Protein AF-A0A7M3BJ28-F1 (afdb_monomer_lite)

Foldseek 3Di:
DKKKKAFPDPVCQVLLVVLLVVVCVVDVQKDWDWDADPVRGTTIIIDDPDDVRVVVSVVCCCPVSVTHIDIDDDDDD

Sequence (77 aa):
VFCGLFPVDAADFEDLRAAVGKLRLNDASFSYEMETSAALGFGYRCGFLGLLHLEIIQERLEREFNLDLIATAPSVV

pLDDT: mean 88.38, std 4.51, range [58.66, 92.44]

Radius of gyration: 11.28 Å; chains: 1; bounding box: 26×24×29 Å

Secondary structure (DSSP, 8-state):
-EEEEEESSGGGHHHHHHHHHHHHHH-SS-EEEEEEETTTEEEEEEE-SSHHHHHHHHHHHHHHH---EEEPPPBP-

Structure (mmCIF, N/CA/C/O backbone):
data_AF-A0A7M3BJ28-F1
#
_entry.id   AF-A0A7M3BJ28-F1
#
loop_
_atom_site.group_PDB
_atom_site.id
_atom_site.type_symbol
_ato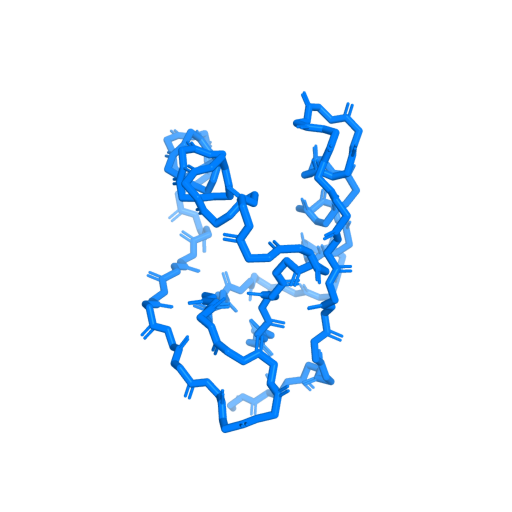m_site.label_atom_id
_atom_site.label_alt_id
_atom_site.label_comp_id
_atom_site.label_asym_id
_atom_site.label_entity_id
_atom_site.label_seq_id
_atom_site.pdbx_PDB_ins_code
_atom_site.Cartn_x
_atom_site.Cartn_y
_atom_site.Cartn_z
_atom_site.occupancy
_atom_site.B_iso_or_equiv
_atom_site.auth_seq_id
_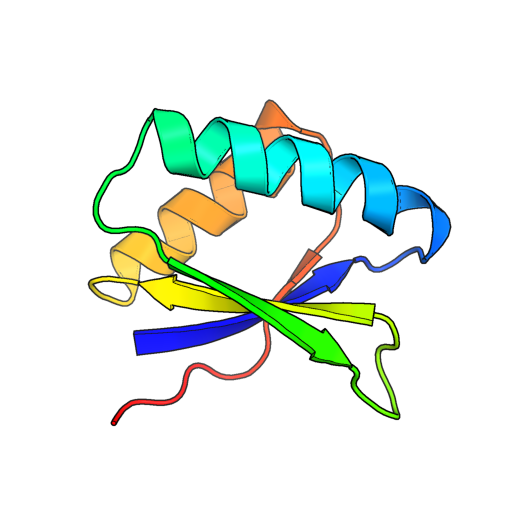atom_site.auth_comp_id
_atom_site.auth_asym_id
_atom_site.auth_atom_id
_atom_site.pdbx_PDB_model_num
ATOM 1 N N . VAL A 1 1 ? 2.401 -5.264 10.824 1.00 86.12 1 VAL A N 1
ATOM 2 C CA . VAL A 1 1 ? 2.405 -6.220 9.687 1.00 86.12 1 VAL A CA 1
ATOM 3 C C . VAL A 1 1 ? 2.896 -5.480 8.463 1.00 86.12 1 VAL A C 1
ATOM 5 O O . VAL A 1 1 ? 2.461 -4.352 8.270 1.00 86.12 1 VAL A O 1
ATOM 8 N N . PHE A 1 2 ? 3.801 -6.061 7.679 1.00 89.06 2 PHE A N 1
ATOM 9 C CA . PHE A 1 2 ? 4.304 -5.441 6.452 1.00 89.06 2 PHE A CA 1
ATOM 10 C C . PHE A 1 2 ? 3.910 -6.259 5.231 1.00 89.06 2 PHE A C 1
ATOM 12 O O . PHE A 1 2 ? 3.966 -7.486 5.271 1.00 89.06 2 PHE A O 1
ATOM 19 N N . CYS A 1 3 ? 3.541 -5.578 4.155 1.00 91.06 3 CYS A N 1
ATOM 20 C CA . CYS A 1 3 ? 3.236 -6.186 2.867 1.00 91.06 3 CYS A CA 1
ATOM 21 C C . CYS A 1 3 ? 3.749 -5.268 1.754 1.00 91.06 3 CYS A C 1
ATOM 23 O O . CYS A 1 3 ? 3.699 -4.046 1.886 1.00 91.06 3 CYS A O 1
ATOM 25 N N . GLY A 1 4 ? 4.277 -5.859 0.686 1.00 91.50 4 GLY A N 1
ATOM 26 C CA . GLY A 1 4 ? 4.626 -5.133 -0.527 1.00 91.50 4 GLY A CA 1
ATOM 27 C C . GLY A 1 4 ? 3.412 -5.040 -1.442 1.00 91.50 4 GLY A C 1
ATOM 28 O O . GLY A 1 4 ? 2.814 -6.063 -1.768 1.00 91.50 4 GLY A O 1
ATOM 29 N N . LEU A 1 5 ? 3.062 -3.824 -1.846 1.00 91.12 5 LEU A N 1
ATOM 30 C CA . LEU A 1 5 ? 2.026 -3.526 -2.826 1.00 91.12 5 LEU A CA 1
ATOM 31 C C . LEU A 1 5 ? 2.685 -3.120 -4.141 1.00 91.12 5 LEU A C 1
ATOM 33 O O . LEU A 1 5 ? 3.467 -2.166 -4.187 1.00 91.12 5 LEU A O 1
ATOM 37 N N . PHE A 1 6 ? 2.344 -3.839 -5.203 1.00 91.69 6 PHE A N 1
ATOM 38 C CA . PHE A 1 6 ? 2.859 -3.607 -6.548 1.00 91.69 6 PHE A CA 1
ATOM 39 C C . PHE A 1 6 ? 1.685 -3.467 -7.517 1.00 91.69 6 PHE A C 1
ATOM 41 O O . PHE A 1 6 ? 0.751 -4.262 -7.425 1.00 91.69 6 PHE A O 1
ATOM 48 N N . PRO A 1 7 ? 1.693 -2.486 -8.428 1.00 90.81 7 PRO A N 1
ATOM 49 C CA . PRO A 1 7 ? 0.676 -2.406 -9.463 1.00 90.81 7 PRO A CA 1
ATOM 50 C C . PRO A 1 7 ? 0.875 -3.524 -10.493 1.00 90.81 7 PRO A C 1
ATOM 52 O O . PRO A 1 7 ? 2.000 -3.971 -10.730 1.00 90.81 7 PRO A O 1
ATOM 55 N N . VAL A 1 8 ? -0.221 -3.993 -11.092 1.00 88.75 8 VAL A N 1
ATOM 56 C CA . VAL A 1 8 ? -0.158 -4.975 -12.188 1.00 88.75 8 VAL A CA 1
ATOM 57 C C . VAL A 1 8 ? 0.444 -4.340 -13.446 1.00 88.75 8 VAL A C 1
ATOM 59 O O . VAL A 1 8 ? 1.257 -4.974 -14.120 1.00 88.75 8 VAL A O 1
ATOM 62 N N . ASP A 1 9 ? 0.077 -3.088 -13.738 1.00 87.25 9 ASP A N 1
ATOM 63 C CA . ASP A 1 9 ? 0.646 -2.291 -14.826 1.00 87.25 9 ASP A CA 1
ATOM 64 C C . ASP A 1 9 ? 1.645 -1.257 -14.280 1.00 87.25 9 ASP A C 1
ATOM 66 O O . ASP A 1 9 ? 1.388 -0.544 -13.310 1.00 87.25 9 ASP A O 1
ATOM 70 N N . ALA A 1 10 ? 2.800 -1.133 -14.932 1.00 82.44 10 ALA A N 1
ATOM 71 C CA . ALA A 1 10 ? 3.794 -0.122 -14.590 1.00 82.44 10 ALA A CA 1
ATOM 72 C C . ALA A 1 10 ? 3.297 1.312 -14.858 1.00 82.44 10 ALA A C 1
ATOM 74 O O . ALA A 1 10 ? 3.823 2.252 -14.257 1.00 82.44 10 ALA A O 1
ATOM 75 N N . ALA A 1 11 ? 2.304 1.490 -15.739 1.00 86.62 11 ALA A N 1
ATOM 76 C CA . ALA A 1 11 ? 1.679 2.787 -15.996 1.00 86.62 11 ALA A CA 1
ATOM 77 C C . ALA A 1 11 ? 0.947 3.345 -14.760 1.00 86.62 11 ALA A C 1
ATOM 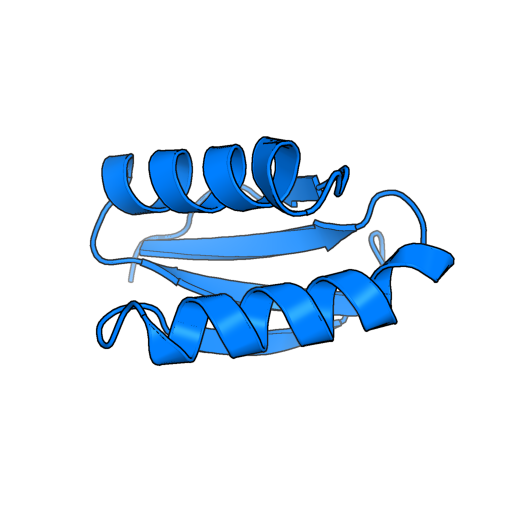79 O O . ALA A 1 11 ? 0.997 4.551 -14.516 1.00 86.62 11 ALA A O 1
ATOM 80 N N . ASP A 1 12 ? 0.373 2.468 -13.933 1.00 87.81 12 ASP A N 1
ATOM 81 C CA . ASP A 1 12 ? -0.426 2.836 -12.757 1.00 87.81 12 ASP A CA 1
ATOM 82 C C . ASP A 1 12 ? 0.435 3.181 -11.532 1.00 87.81 12 ASP A C 1
ATOM 84 O O . ASP A 1 12 ? -0.076 3.509 -10.461 1.00 87.81 12 ASP A O 1
ATOM 88 N N . PHE A 1 13 ? 1.765 3.128 -11.653 1.00 87.75 13 PHE A N 1
ATOM 89 C CA . PHE A 1 13 ? 2.668 3.427 -10.542 1.00 87.75 13 PHE A CA 1
ATOM 90 C C . PHE A 1 13 ? 2.530 4.872 -10.034 1.00 87.75 13 PHE A C 1
ATOM 92 O O . PHE A 1 13 ? 2.568 5.113 -8.823 1.00 87.75 13 PHE A O 1
ATOM 99 N N . GLU A 1 14 ? 2.351 5.842 -10.935 1.00 89.25 14 GLU A N 1
ATOM 100 C CA . GLU A 1 14 ? 2.135 7.242 -10.545 1.00 89.25 14 GLU A CA 1
ATOM 101 C C . GLU A 1 14 ? 0.783 7.430 -9.840 1.00 89.25 14 GLU A C 1
ATOM 103 O O . GLU A 1 14 ? 0.698 8.150 -8.838 1.00 89.25 14 GLU A O 1
ATOM 108 N N . ASP A 1 15 ? -0.252 6.714 -10.282 1.00 90.69 15 ASP A N 1
ATOM 109 C CA . ASP A 1 15 ? -1.565 6.733 -9.637 1.00 90.69 15 ASP A CA 1
ATOM 110 C C . ASP A 1 15 ? -1.527 6.049 -8.267 1.00 90.69 15 ASP A C 1
ATOM 112 O O . ASP A 1 15 ? -2.056 6.592 -7.293 1.00 90.69 15 ASP A O 1
ATOM 116 N N . LEU A 1 16 ? -0.803 4.932 -8.138 1.00 90.19 16 LEU A N 1
ATOM 117 C CA . LEU A 1 16 ? -0.537 4.276 -6.860 1.00 90.19 16 LEU A CA 1
ATOM 118 C C . LEU A 1 16 ? 0.179 5.220 -5.894 1.00 90.19 16 LEU A C 1
ATOM 120 O O . LEU A 1 16 ? -0.229 5.358 -4.740 1.00 90.19 16 LEU A O 1
ATOM 124 N N . ARG A 1 17 ? 1.215 5.924 -6.356 1.00 90.56 17 ARG A N 1
ATOM 125 C CA . ARG A 1 17 ? 1.937 6.912 -5.548 1.00 90.56 17 ARG A CA 1
ATOM 126 C C . ARG A 1 17 ? 1.012 8.024 -5.055 1.00 90.56 17 ARG A C 1
ATOM 128 O O . ARG A 1 17 ? 1.070 8.400 -3.880 1.00 90.56 17 ARG A O 1
ATOM 135 N N . ALA A 1 18 ? 0.157 8.548 -5.931 1.00 91.00 18 ALA A N 1
ATOM 136 C CA . ALA A 1 18 ? -0.809 9.579 -5.575 1.00 91.00 18 ALA A CA 1
ATOM 137 C C . ALA A 1 18 ? -1.873 9.059 -4.589 1.00 91.00 18 ALA A C 1
ATOM 139 O O . ALA A 1 18 ? -2.218 9.756 -3.628 1.00 91.00 18 ALA A O 1
ATOM 140 N N . ALA A 1 19 ? -2.366 7.836 -4.791 1.00 91.31 19 ALA A N 1
ATOM 141 C CA . ALA A 1 19 ? -3.364 7.187 -3.947 1.00 91.31 19 ALA A CA 1
ATOM 142 C C . ALA A 1 19 ? -2.823 6.901 -2.539 1.00 91.31 19 ALA A C 1
ATOM 144 O O . ALA A 1 19 ? -3.433 7.307 -1.549 1.00 91.31 19 ALA A O 1
ATOM 145 N N . VAL A 1 20 ? -1.635 6.300 -2.440 1.00 90.75 20 VAL A N 1
ATOM 146 C CA . VAL A 1 20 ? -0.927 6.017 -1.179 1.00 90.75 20 VAL A CA 1
ATOM 147 C C . VAL A 1 20 ? -0.648 7.311 -0.406 1.00 90.75 20 VAL A C 1
ATOM 149 O O . VAL A 1 20 ? -0.869 7.371 0.806 1.00 90.75 20 VAL A O 1
ATOM 152 N N . GLY A 1 21 ? -0.254 8.383 -1.101 1.00 89.38 21 GLY A N 1
ATOM 153 C CA . GLY A 1 21 ? -0.085 9.707 -0.499 1.00 89.38 21 GLY A CA 1
ATOM 154 C C . GLY A 1 21 ? -1.388 10.275 0.078 1.00 89.38 21 GLY A C 1
ATOM 155 O O . GLY A 1 21 ? -1.400 10.763 1.208 1.00 89.38 21 GLY A O 1
ATOM 156 N N . LYS A 1 22 ? -2.507 10.163 -0.650 1.00 90.50 22 LYS A N 1
ATOM 157 C CA . LYS A 1 22 ? -3.836 10.574 -0.156 1.00 90.50 22 LYS A CA 1
ATOM 158 C C . LYS A 1 22 ? -4.303 9.724 1.027 1.00 90.50 22 LYS A C 1
ATOM 160 O O . LYS A 1 22 ? -4.860 10.260 1.983 1.00 90.50 22 LYS A O 1
ATOM 165 N N . LEU A 1 23 ? -4.057 8.416 0.995 1.00 88.94 23 LEU A N 1
ATOM 166 C CA . LEU A 1 23 ? -4.370 7.495 2.089 1.00 88.94 23 LEU A CA 1
ATOM 167 C C . LEU A 1 23 ? -3.598 7.844 3.359 1.00 88.94 23 LEU A C 1
ATOM 169 O O . LEU A 1 23 ? -4.194 7.898 4.433 1.00 88.94 23 LEU A O 1
ATOM 173 N N . ARG A 1 24 ? -2.314 8.194 3.236 1.00 87.94 24 ARG A N 1
ATOM 174 C CA . ARG A 1 24 ? -1.478 8.598 4.372 1.00 87.94 24 ARG A CA 1
ATOM 175 C C . ARG A 1 24 ? -1.955 9.865 5.081 1.00 87.94 24 ARG A C 1
ATOM 177 O O . ARG A 1 24 ? -1.695 10.020 6.274 1.00 87.94 24 ARG A O 1
ATOM 184 N N . LEU A 1 25 ? -2.615 10.776 4.364 1.00 88.69 25 LEU A N 1
ATOM 185 C CA . LEU A 1 25 ? -3.208 11.978 4.960 1.00 88.69 25 LEU A CA 1
ATOM 186 C C . LEU A 1 25 ? -4.427 11.645 5.829 1.00 88.69 25 LEU A C 1
ATOM 188 O O . LEU A 1 25 ? -4.672 12.332 6.816 1.00 88.69 25 LEU A O 1
ATOM 192 N N . ASN A 1 26 ? -5.170 10.596 5.469 1.00 87.88 26 ASN A N 1
ATOM 193 C CA . ASN A 1 26 ? -6.343 10.145 6.214 1.00 87.88 26 ASN A CA 1
ATOM 194 C C . ASN A 1 26 ? -5.976 9.201 7.367 1.00 87.88 26 ASN A C 1
ATOM 196 O O . ASN A 1 26 ? -6.612 9.253 8.417 1.00 87.88 26 ASN A O 1
ATOM 200 N N . ASP A 1 27 ? -4.963 8.351 7.183 1.00 89.44 27 ASP A N 1
ATOM 201 C CA . ASP A 1 27 ? -4.541 7.363 8.174 1.00 89.44 27 ASP A CA 1
ATOM 202 C C . ASP A 1 27 ? -3.116 7.635 8.676 1.00 89.44 27 ASP A C 1
ATOM 204 O O . ASP A 1 27 ? -2.125 7.506 7.951 1.00 89.44 27 ASP A O 1
ATOM 208 N N . ALA A 1 28 ? -3.009 8.005 9.955 1.00 87.69 28 ALA A N 1
ATOM 209 C CA . ALA A 1 28 ? -1.734 8.295 10.605 1.00 87.69 28 ALA A CA 1
ATOM 210 C C . ALA A 1 28 ? -0.885 7.044 10.884 1.00 87.69 28 ALA A C 1
ATOM 212 O O . ALA A 1 28 ? 0.331 7.164 11.054 1.00 87.69 28 ALA A O 1
ATOM 213 N N . SER A 1 29 ? -1.526 5.876 10.961 1.00 87.44 29 SER A N 1
ATOM 214 C CA . SER A 1 29 ? -0.906 4.597 11.311 1.00 87.44 29 SER A CA 1
ATOM 215 C C . SER A 1 29 ? -0.377 3.829 10.102 1.00 87.44 29 SER A C 1
ATOM 217 O O . SER A 1 29 ? 0.468 2.949 10.256 1.00 87.44 29 SER A O 1
ATOM 219 N N . PHE A 1 30 ? -0.843 4.184 8.907 1.00 90.69 30 PHE A N 1
ATOM 220 C CA . PHE A 1 30 ? -0.326 3.671 7.650 1.00 90.69 30 PHE A CA 1
ATOM 221 C C . PHE A 1 30 ? 1.082 4.225 7.391 1.00 90.69 30 PHE A C 1
ATOM 223 O O . PHE A 1 30 ? 1.309 5.435 7.427 1.00 90.69 30 PHE A O 1
ATOM 230 N N . SER A 1 31 ? 2.048 3.352 7.122 1.00 89.50 31 SER A N 1
ATOM 231 C CA . SER A 1 31 ? 3.388 3.742 6.675 1.00 89.50 31 SER A CA 1
ATOM 232 C C . SER A 1 31 ? 3.678 3.123 5.319 1.00 89.50 31 SER A C 1
ATOM 234 O O . SER A 1 31 ? 3.188 2.041 5.013 1.00 89.50 31 SER A O 1
ATOM 236 N N . TYR A 1 32 ? 4.456 3.809 4.489 1.00 91.81 32 TYR A N 1
ATOM 237 C CA . TYR A 1 32 ? 4.860 3.287 3.193 1.00 91.81 32 TYR A CA 1
ATOM 238 C C . TYR A 1 32 ? 6.286 3.722 2.872 1.00 91.81 32 TYR A C 1
ATOM 240 O O . TYR A 1 32 ? 6.691 4.846 3.171 1.00 91.81 32 TYR A O 1
ATOM 248 N N . GLU A 1 33 ? 7.038 2.826 2.251 1.00 91.25 33 GLU A N 1
ATOM 249 C CA . GLU A 1 33 ? 8.406 3.042 1.797 1.00 91.25 33 GLU A CA 1
ATOM 250 C C . GLU A 1 33 ? 8.533 2.523 0.369 1.00 91.25 33 GLU A C 1
ATOM 252 O O . GLU A 1 33 ? 7.902 1.535 0.001 1.00 91.25 33 GLU A O 1
ATOM 257 N N . MET A 1 34 ? 9.309 3.207 -0.468 1.00 89.50 34 MET A N 1
ATOM 258 C CA . MET A 1 34 ? 9.502 2.770 -1.850 1.00 89.50 34 MET A CA 1
ATOM 259 C C . MET A 1 34 ? 10.356 1.501 -1.868 1.00 89.50 34 MET A C 1
ATOM 261 O O . MET A 1 34 ? 11.445 1.482 -1.295 1.00 89.50 34 MET A O 1
ATOM 265 N N . GLU A 1 35 ? 9.873 0.461 -2.542 1.00 87.38 35 GLU A N 1
ATOM 266 C CA . GLU A 1 35 ? 10.570 -0.816 -2.675 1.00 87.38 35 GLU A CA 1
ATOM 267 C C . GLU A 1 35 ? 10.588 -1.241 -4.145 1.00 87.38 35 GLU A C 1
ATOM 269 O O . GLU A 1 35 ? 9.601 -1.107 -4.869 1.00 87.38 35 GLU A O 1
ATOM 274 N N . THR A 1 36 ? 11.730 -1.746 -4.604 1.00 86.31 36 THR A N 1
ATOM 275 C CA . THR A 1 36 ? 11.879 -2.277 -5.958 1.00 86.31 36 THR A CA 1
ATOM 276 C C . THR A 1 36 ? 12.109 -3.776 -5.895 1.00 86.31 36 THR A C 1
ATOM 278 O O . THR A 1 36 ? 12.984 -4.269 -5.186 1.00 86.31 36 THR A O 1
ATOM 281 N N . SER A 1 37 ? 11.301 -4.515 -6.645 1.00 82.75 37 SER A N 1
ATOM 282 C CA . SER A 1 37 ? 11.392 -5.963 -6.768 1.00 82.75 37 SER A CA 1
ATOM 283 C C . SER A 1 37 ? 11.870 -6.332 -8.166 1.00 82.75 37 SER A C 1
ATOM 285 O O . SER A 1 37 ? 11.402 -5.788 -9.163 1.00 82.75 37 SER A O 1
ATOM 287 N N . ALA A 1 38 ? 12.779 -7.302 -8.256 1.00 79.62 38 ALA A N 1
ATOM 288 C CA . ALA A 1 38 ? 13.304 -7.773 -9.538 1.00 79.62 38 ALA A CA 1
ATOM 289 C C . ALA A 1 38 ? 12.230 -8.432 -10.428 1.00 79.62 38 ALA A C 1
ATOM 291 O O . ALA A 1 38 ? 12.395 -8.469 -11.643 1.00 79.62 38 ALA A O 1
ATOM 292 N N . ALA A 1 39 ? 11.151 -8.954 -9.832 1.00 79.50 39 ALA A N 1
ATOM 293 C CA . ALA A 1 39 ? 10.085 -9.659 -10.550 1.00 79.50 39 ALA A CA 1
ATOM 294 C C . ALA A 1 39 ? 8.842 -8.795 -10.807 1.00 79.50 39 ALA A C 1
ATOM 296 O O . ALA A 1 39 ? 8.207 -8.941 -11.844 1.00 79.50 39 ALA A O 1
ATOM 297 N N . LEU A 1 40 ? 8.494 -7.916 -9.862 1.00 80.38 40 LEU A N 1
ATOM 298 C CA . LEU A 1 40 ? 7.264 -7.111 -9.902 1.00 80.38 40 LEU A CA 1
ATOM 299 C C . LEU A 1 40 ? 7.525 -5.637 -10.251 1.00 80.38 40 LEU A C 1
ATOM 301 O O . LEU A 1 40 ? 6.588 -4.869 -10.420 1.00 80.38 40 LEU A O 1
ATOM 305 N N . GLY A 1 41 ? 8.790 -5.229 -10.375 1.00 85.94 41 GLY A N 1
ATOM 306 C CA . GLY A 1 41 ? 9.155 -3.856 -10.700 1.00 85.94 41 GLY A CA 1
ATOM 307 C C . GLY A 1 41 ? 9.043 -2.916 -9.501 1.00 85.94 41 GLY A C 1
ATOM 308 O O . GLY A 1 41 ? 9.500 -3.229 -8.399 1.00 85.94 41 GLY A O 1
ATOM 309 N N . PHE A 1 42 ? 8.498 -1.724 -9.733 1.00 87.75 42 PHE A N 1
ATOM 310 C CA . PHE A 1 42 ? 8.400 -0.668 -8.729 1.00 87.75 42 PHE A CA 1
ATOM 311 C C . PHE A 1 42 ? 7.129 -0.820 -7.897 1.00 87.75 42 PHE A C 1
ATOM 313 O O . PHE A 1 42 ? 6.039 -0.976 -8.440 1.00 87.75 42 PHE A O 1
ATOM 320 N N . GLY A 1 43 ? 7.260 -0.723 -6.579 1.00 90.38 43 GLY A N 1
ATOM 321 C CA . GLY A 1 43 ? 6.122 -0.744 -5.674 1.00 90.38 43 GLY A CA 1
ATOM 322 C C . GLY A 1 43 ? 6.422 -0.066 -4.349 1.00 90.38 43 GLY A C 1
ATOM 323 O O . GLY A 1 43 ? 7.380 0.702 -4.200 1.00 90.38 43 GLY A O 1
ATOM 324 N N . TYR A 1 44 ? 5.565 -0.351 -3.379 1.00 91.94 44 TYR A N 1
ATOM 325 C CA . TYR A 1 44 ? 5.660 0.199 -2.040 1.00 91.94 44 TYR A CA 1
ATOM 326 C C . TYR A 1 44 ? 5.601 -0.904 -1.003 1.00 91.94 44 TYR A C 1
ATOM 328 O O . TYR A 1 44 ? 4.696 -1.734 -0.998 1.00 91.94 44 TYR A O 1
ATOM 336 N N . ARG A 1 45 ? 6.532 -0.860 -0.061 1.00 91.69 45 ARG A N 1
ATOM 337 C CA . ARG A 1 45 ? 6.421 -1.603 1.179 1.00 91.69 45 ARG A CA 1
ATOM 338 C C . ARG A 1 45 ? 5.534 -0.830 2.134 1.00 91.69 45 ARG A C 1
ATOM 340 O O . ARG A 1 45 ? 5.916 0.240 2.598 1.00 91.69 45 ARG A O 1
ATOM 347 N N . CYS A 1 46 ? 4.380 -1.385 2.464 1.00 92.00 46 CYS A N 1
ATOM 348 C CA . CYS A 1 46 ? 3.411 -0.760 3.348 1.00 92.00 46 CYS A CA 1
ATOM 349 C C . CYS A 1 46 ? 3.391 -1.439 4.722 1.00 92.00 46 CYS A C 1
ATOM 351 O O . CYS A 1 46 ? 3.445 -2.667 4.840 1.00 92.00 46 CYS A O 1
ATOM 353 N N . GLY A 1 47 ? 3.333 -0.622 5.770 1.00 92.00 47 GLY A N 1
ATOM 354 C CA . GLY A 1 47 ? 3.177 -1.024 7.158 1.00 92.00 47 GLY A CA 1
ATOM 355 C C . GLY A 1 47 ? 1.751 -0.785 7.643 1.00 92.00 47 GLY A C 1
ATOM 356 O O . GLY A 1 47 ? 1.191 0.301 7.491 1.00 92.00 47 GLY A O 1
ATOM 357 N N . PHE A 1 48 ? 1.186 -1.819 8.261 1.00 90.88 48 PHE A N 1
ATOM 358 C CA . PHE A 1 48 ? -0.185 -1.862 8.757 1.00 90.88 48 PHE A CA 1
ATOM 359 C C . PHE A 1 48 ? -0.219 -2.283 10.227 1.00 90.88 48 PHE A C 1
ATOM 361 O O . PHE A 1 48 ? 0.626 -3.057 10.698 1.00 90.88 48 PHE A O 1
ATOM 368 N N . LEU A 1 49 ? -1.263 -1.844 10.934 1.00 89.81 49 LEU A N 1
ATOM 369 C CA . LEU A 1 49 ? -1.525 -2.217 12.332 1.00 89.81 49 LEU A CA 1
ATOM 370 C C . LEU A 1 49 ? -1.891 -3.703 12.502 1.00 89.81 49 LEU A C 1
ATOM 372 O O . LEU A 1 49 ? -1.646 -4.279 13.557 1.00 89.81 49 LEU A O 1
ATOM 376 N N . GLY A 1 50 ? -2.447 -4.341 11.471 1.00 89.56 50 GLY A N 1
ATOM 377 C CA . GLY A 1 50 ? -2.885 -5.736 11.507 1.00 89.56 50 GLY A CA 1
ATOM 378 C C . GLY A 1 50 ? -3.380 -6.220 10.146 1.00 89.56 50 GLY A C 1
ATOM 379 O O . GLY A 1 50 ? -3.336 -5.469 9.173 1.00 89.56 50 GLY A O 1
ATOM 380 N N . LEU A 1 51 ? -3.864 -7.464 10.089 1.00 87.88 51 LEU A N 1
ATOM 381 C CA . LEU A 1 51 ? -4.363 -8.083 8.851 1.00 87.88 51 LEU A CA 1
ATOM 382 C C . LEU A 1 51 ? -5.628 -7.392 8.327 1.00 87.88 51 LEU A C 1
ATOM 384 O O . LEU A 1 51 ? -5.686 -7.047 7.156 1.00 87.88 51 LEU A O 1
ATOM 388 N N . LEU A 1 52 ? -6.583 -7.078 9.208 1.00 90.25 52 LEU A N 1
ATOM 389 C CA . LEU A 1 52 ? -7.800 -6.362 8.811 1.00 90.25 52 LEU A CA 1
ATOM 390 C C . LEU A 1 52 ? -7.492 -4.965 8.253 1.00 90.25 52 LEU A C 1
ATOM 392 O O . LEU A 1 52 ? -8.137 -4.504 7.321 1.00 90.25 52 LEU A O 1
ATOM 396 N N . HIS A 1 53 ? -6.491 -4.282 8.815 1.00 90.62 53 HIS A N 1
ATOM 397 C CA . HIS A 1 53 ? -6.093 -2.972 8.306 1.00 90.62 53 HIS A CA 1
ATOM 398 C C . HIS A 1 53 ? -5.520 -3.093 6.881 1.00 90.62 53 HIS A C 1
ATOM 400 O O . HIS A 1 53 ? -5.834 -2.270 6.028 1.00 90.6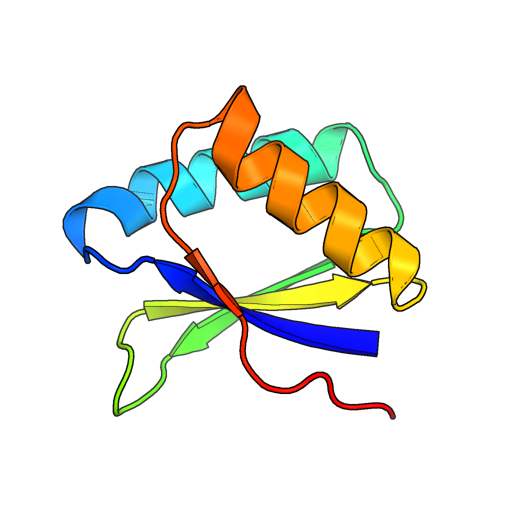2 53 HIS A O 1
ATOM 406 N N . LEU A 1 54 ? -4.749 -4.147 6.596 1.00 89.38 54 LEU A N 1
ATOM 407 C CA . LEU A 1 54 ? -4.281 -4.428 5.239 1.00 89.38 54 LEU A CA 1
ATOM 408 C C . LEU A 1 54 ? -5.452 -4.646 4.272 1.00 89.38 54 LEU A C 1
ATOM 410 O O . LEU A 1 54 ? -5.481 -3.997 3.231 1.00 89.38 54 LEU A O 1
ATOM 414 N N . GLU A 1 55 ? -6.423 -5.489 4.631 1.00 89.88 55 GLU A N 1
ATOM 415 C CA . GLU A 1 55 ? -7.594 -5.771 3.783 1.00 89.88 55 GLU A CA 1
ATOM 416 C C . GLU A 1 55 ? -8.390 -4.498 3.473 1.00 89.88 55 GLU A C 1
ATOM 418 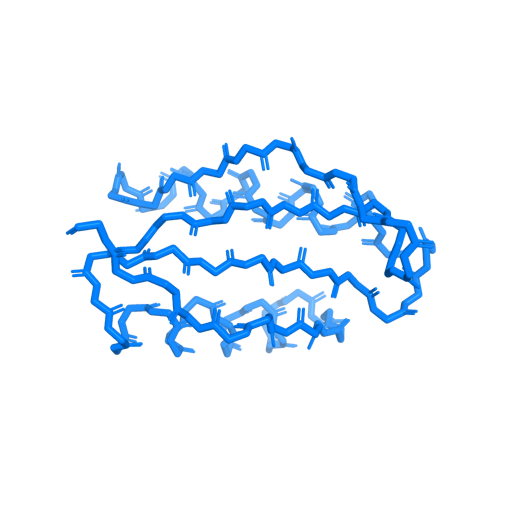O O . GLU A 1 55 ? -8.713 -4.234 2.318 1.00 89.88 55 GLU A O 1
ATOM 423 N N . ILE A 1 56 ? -8.626 -3.652 4.484 1.00 91.62 56 ILE A N 1
ATOM 424 C CA . ILE A 1 56 ? -9.329 -2.377 4.300 1.00 91.62 56 ILE A CA 1
ATOM 425 C C . ILE A 1 56 ? -8.557 -1.460 3.345 1.00 91.62 56 ILE A C 1
ATOM 427 O O . ILE A 1 56 ? -9.157 -0.865 2.455 1.00 91.62 56 ILE A O 1
ATOM 431 N N . ILE A 1 57 ? -7.239 -1.310 3.514 1.00 90.62 57 ILE A N 1
ATOM 432 C CA . ILE A 1 57 ? -6.441 -0.424 2.651 1.00 90.62 57 ILE A CA 1
ATOM 433 C C . ILE A 1 57 ? -6.414 -0.951 1.214 1.00 90.62 57 ILE A C 1
ATOM 435 O O . ILE A 1 57 ? -6.558 -0.160 0.283 1.00 90.62 57 ILE A O 1
ATOM 439 N N . GLN A 1 58 ? -6.256 -2.264 1.034 1.00 90.12 58 GLN A N 1
ATOM 440 C CA . GLN A 1 58 ? -6.271 -2.889 -0.283 1.00 90.12 58 GLN A CA 1
ATOM 441 C C . GLN A 1 58 ? -7.613 -2.660 -0.987 1.00 90.12 58 GLN A C 1
ATOM 443 O O . GLN A 1 58 ? -7.637 -2.127 -2.093 1.00 90.12 58 GLN A O 1
ATOM 448 N N . GLU A 1 59 ? -8.730 -2.964 -0.324 1.00 91.75 59 GLU A N 1
ATOM 449 C CA . GLU A 1 59 ? -10.061 -2.808 -0.916 1.00 91.75 59 GLU A CA 1
ATOM 450 C C . GLU A 1 59 ? -10.385 -1.337 -1.217 1.00 91.75 59 GLU A C 1
ATOM 452 O O . GLU A 1 59 ? -11.042 -1.030 -2.213 1.00 91.75 59 GLU A O 1
ATOM 457 N N . ARG A 1 60 ? -9.882 -0.398 -0.404 1.00 92.44 60 ARG A N 1
ATOM 458 C CA . ARG A 1 60 ? -9.989 1.039 -0.694 1.00 92.44 60 ARG A CA 1
ATOM 459 C C . ARG A 1 60 ? -9.181 1.445 -1.919 1.00 92.44 60 ARG A C 1
ATOM 461 O O . ARG A 1 60 ? -9.682 2.229 -2.717 1.00 92.44 60 ARG A O 1
ATOM 468 N N . LEU A 1 61 ? -7.961 0.941 -2.086 1.00 90.44 61 LEU A N 1
ATOM 469 C CA . LEU A 1 61 ? -7.153 1.222 -3.275 1.00 90.44 61 LEU A CA 1
ATOM 470 C C . LEU A 1 61 ? -7.821 0.686 -4.550 1.00 90.44 61 LEU A C 1
ATOM 472 O O . LEU A 1 61 ? -7.945 1.424 -5.526 1.00 90.44 61 LEU A O 1
ATOM 476 N N . GLU A 1 62 ? -8.339 -0.539 -4.506 1.00 90.69 62 GLU A N 1
ATOM 477 C CA . GLU A 1 62 ? -9.039 -1.160 -5.636 1.00 90.69 62 GLU A CA 1
ATOM 478 C C . GLU A 1 62 ? -10.355 -0.434 -5.963 1.00 90.69 62 GLU A C 1
ATOM 480 O O . GLU A 1 62 ? -10.631 -0.138 -7.123 1.00 90.69 62 GLU A O 1
ATOM 485 N N . ARG A 1 63 ? -11.168 -0.074 -4.959 1.00 91.31 63 ARG A N 1
ATOM 486 C CA . ARG A 1 63 ? -12.488 0.541 -5.197 1.00 91.31 63 ARG A CA 1
ATOM 487 C C . ARG A 1 63 ? -12.475 2.051 -5.388 1.00 91.31 63 ARG A C 1
ATOM 489 O O . ARG A 1 63 ? -13.223 2.554 -6.221 1.00 91.31 63 ARG A O 1
ATOM 496 N N . GLU A 1 64 ? -11.715 2.790 -4.581 1.00 89.94 64 GLU A N 1
ATOM 497 C CA . GLU A 1 64 ? -11.722 4.262 -4.617 1.00 89.94 64 GLU A CA 1
ATOM 498 C C . GLU A 1 64 ? -10.794 4.808 -5.700 1.00 89.94 64 GLU A C 1
ATOM 500 O O . GLU A 1 64 ? -11.075 5.865 -6.266 1.00 89.94 64 GLU A O 1
ATOM 505 N N . PHE A 1 65 ? -9.697 4.103 -5.987 1.00 86.94 65 PHE A N 1
ATOM 506 C CA . PHE A 1 65 ? -8.676 4.556 -6.931 1.00 86.94 65 PHE A CA 1
ATOM 507 C C . PHE A 1 65 ? -8.625 3.722 -8.214 1.00 86.94 65 PHE A C 1
ATOM 509 O O . PHE A 1 65 ? -7.895 4.099 -9.123 1.00 86.94 65 PHE A O 1
ATOM 516 N N . ASN A 1 66 ? -9.440 2.662 -8.321 1.00 88.75 66 ASN A N 1
ATOM 517 C CA . ASN A 1 66 ? -9.516 1.782 -9.492 1.00 88.75 66 ASN A CA 1
ATOM 518 C C . ASN A 1 66 ? -8.134 1.237 -9.897 1.00 88.75 66 ASN A C 1
ATOM 520 O O . ASN A 1 66 ? -7.785 1.226 -11.076 1.00 88.75 66 ASN A O 1
ATOM 524 N N . LEU A 1 67 ? -7.343 0.850 -8.892 1.00 88.31 67 LEU A N 1
ATOM 525 C CA . LEU A 1 67 ? -5.994 0.319 -9.056 1.00 88.31 67 LEU A CA 1
ATOM 526 C C . LEU A 1 67 ? -5.996 -1.195 -8.870 1.00 88.31 67 LEU A C 1
ATOM 528 O O . LEU A 1 67 ? -6.411 -1.676 -7.817 1.00 88.31 67 LEU A O 1
ATOM 532 N N . ASP A 1 68 ? -5.447 -1.921 -9.840 1.00 89.44 68 ASP A N 1
ATOM 533 C CA . ASP A 1 68 ? -5.211 -3.357 -9.714 1.00 89.44 68 ASP A CA 1
ATOM 534 C C . ASP A 1 68 ? -3.845 -3.607 -9.063 1.00 89.44 68 ASP A C 1
ATOM 536 O O . ASP A 1 68 ? -2.787 -3.274 -9.613 1.00 89.44 68 ASP A O 1
ATOM 540 N N . LEU A 1 69 ? -3.866 -4.195 -7.864 1.00 88.44 69 LEU A N 1
ATOM 541 C CA . LEU A 1 69 ? -2.687 -4.351 -7.016 1.00 88.44 69 LEU A CA 1
ATOM 542 C C . LEU A 1 69 ? -2.403 -5.813 -6.683 1.00 88.44 69 LEU A C 1
ATOM 544 O O . LEU A 1 69 ? -3.289 -6.607 -6.379 1.00 88.44 69 LEU A O 1
ATOM 548 N N . ILE A 1 70 ? -1.118 -6.146 -6.664 1.00 89.50 70 ILE A N 1
ATOM 549 C CA . ILE A 1 70 ? -0.586 -7.410 -6.175 1.00 89.50 70 ILE A CA 1
ATOM 550 C C . ILE A 1 70 ? 0.003 -7.163 -4.788 1.00 89.50 70 ILE A C 1
ATOM 552 O O . ILE A 1 70 ? 0.998 -6.451 -4.632 1.00 89.50 70 ILE A O 1
ATOM 556 N N . ALA A 1 71 ? -0.606 -7.788 -3.783 1.00 89.12 71 ALA A N 1
ATOM 557 C CA . ALA A 1 71 ? -0.096 -7.829 -2.420 1.00 89.12 71 ALA A CA 1
ATOM 558 C C . ALA A 1 71 ? 0.814 -9.053 -2.229 1.00 89.12 71 ALA A C 1
ATOM 560 O O . ALA A 1 71 ? 0.424 -10.189 -2.511 1.00 89.12 71 ALA A O 1
ATOM 561 N N . THR A 1 72 ? 2.038 -8.844 -1.744 1.00 88.25 72 THR A N 1
ATOM 562 C CA . THR A 1 72 ? 2.933 -9.950 -1.372 1.00 88.25 72 THR A CA 1
ATOM 563 C C . THR A 1 72 ? 2.532 -10.570 -0.035 1.00 88.25 72 THR A C 1
ATOM 565 O O . THR A 1 72 ? 1.762 -10.000 0.739 1.00 88.25 72 THR A O 1
ATOM 568 N N . ALA A 1 73 ? 3.059 -11.763 0.259 1.00 87.00 73 ALA A N 1
ATOM 569 C CA . ALA A 1 73 ? 2.777 -12.436 1.522 1.00 87.00 73 ALA A CA 1
ATOM 570 C C . ALA A 1 73 ? 3.128 -11.524 2.720 1.00 87.00 73 ALA A C 1
ATOM 572 O O . ALA A 1 73 ? 4.246 -11.000 2.778 1.00 87.00 73 ALA A O 1
ATOM 573 N N . PRO A 1 74 ? 2.201 -11.323 3.676 1.00 86.25 74 PRO A N 1
ATOM 574 C CA . PRO A 1 74 ? 2.435 -10.434 4.802 1.00 86.25 74 PRO A CA 1
ATOM 575 C C . PRO A 1 74 ? 3.528 -11.000 5.713 1.00 86.25 74 PRO A C 1
ATOM 577 O O . PRO A 1 74 ? 3.455 -12.147 6.152 1.00 86.25 74 PRO A O 1
ATOM 580 N N . SER A 1 75 ? 4.521 -10.175 6.041 1.00 84.56 75 SER A N 1
ATOM 581 C CA . SER A 1 75 ? 5.564 -10.506 7.013 1.00 84.56 75 SER A CA 1
ATOM 582 C C . SER A 1 75 ? 5.295 -9.814 8.345 1.00 84.56 75 SER A C 1
ATOM 584 O O . SER A 1 75 ? 4.946 -8.627 8.408 1.00 84.56 75 SER A O 1
ATOM 586 N N . VAL A 1 76 ? 5.495 -10.554 9.432 1.00 78.62 76 VAL A N 1
ATOM 587 C CA . VAL A 1 76 ? 5.581 -10.009 10.792 1.00 78.62 76 VAL A CA 1
ATOM 588 C C . VAL A 1 76 ? 7.041 -9.680 11.116 1.00 78.62 76 VAL A C 1
ATOM 590 O O . VAL A 1 76 ? 7.944 -10.303 10.558 1.00 78.62 76 VAL A O 1
ATOM 593 N N . VAL A 1 77 ? 7.258 -8.670 11.961 1.00 58.66 77 VAL A N 1
ATOM 594 C CA . VAL A 1 77 ? 8.533 -8.439 12.661 1.00 58.66 77 VAL A CA 1
ATOM 595 C C . VAL A 1 77 ? 8.333 -8.903 14.090 1.00 58.66 77 VAL A C 1
ATOM 597 O O . VAL A 1 77 ? 7.243 -8.589 14.623 1.00 58.66 77 VAL A O 1
#

=== Feature glossary ===
Key to the feature types in this record:

Secondary structure (8-state, DSSP). Secondary structure is the local, repeating backbone conformation. DSSP classifies it into eight states by reading the hydrogen-bond network: three helix types (H, G, I), two β types (E, B), two non-regular types (T, S), and unstructured coil (-).

Backbone torsions (φ/ψ). Backbone dihedral angles. Every residue except chain termini has a φ (preceding-C → N → Cα → C) and a ψ (N → Cα → C → next-N). They are reported in degrees following the IUPAC sign convention. Secondary structure is essentially a statement about which (φ, ψ) basin each residue occupies.

Predicted aligned error. Predicted Aligned Error (PAE) is an AlphaFold confidence matrix: entry (i, j) is the expected error in the position of residue j, in ångströms, when t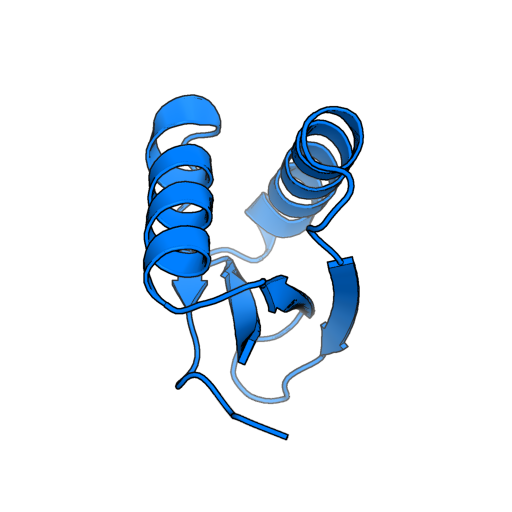he prediction is superimposed on the true structure at residue i. Low PAE within a block of residues means that block is internally rigid and well-predicted; high PAE between two blocks means their relative placement is uncertain even if each block individually is confident.

B-factor. B-factor (Debye–Waller factor) reflects atomic displacement in the crystal lattice. It is an experimental observable (units Å²), not a prediction; low values mean the atom is pinned down, high values mean it moves or is heterogeneous across the crystal.

Secondary structure (3-state, P-SEA). Three-state secondary structure (P-SEA) collapses the eight DSSP classes into helix (a), strand (b), and coil (c). P-SEA assigns these from Cα geometry alone — distances and angles — without requiring backbone oxygens, so it works on any Cα trace.

Sequence. Primary structure: the covalent order of the twenty standard amino acids along the backbone. Two proteins with the same sequence will (almost always) fold to the same structure; two with 30% identity often share a fold but not the details.

pLDDT. pLDDT is the predicted lDDT-Cα score: AlphaFold's confidence that the local environment of each residue (all inter-atomic distances within 15 Å) is correctly placed. It is a per-residue number between 0 and 100, with higher meaning more reliable.

InterPro / GO / CATH / organism. Functional annotations link the protein to curated databases. InterPro entries identify conserved domains and families by matching the sequence against member-database signatures (Pfam, PROSITE, CDD, …). Gene Ontology (GO) terms describe molecular function, biological process, and cellular component in a controlled vocabulary. CATH places the structure in a hierarchical fold classification (Class/Architecture/Topology/Homologous-superfamily). The organism is the source species.

Contact-map, Ramachandran, and PAE plots. Three diagnostic plots accompany the record. The Cα contact map visualizes the tertiary structure as a 2D adjacency matrix (8 Å cutoff, sequence-local contacts suppressed). The Ramachandran plot shows the distribution of backbone (φ, ψ) torsions, with points in the α and β basins reflecting secondary structure content. The PAE plot shows AlphaFold's inter-residue confidence as a color matrix.

mmCIF coordinates. The mmCIF table is the protein's shape written out atom by atom. For each backbone N, Cα, C, and carbonyl O, it records an (x, y, z) coordinate triple in Å plus the residue type, chain letter, and residue number.

Radius of gyration, Cα contacts, bounding box. Three whole-structure scalars: the radius of gyration (RMS distance of Cα from centroid, in Å), the count of Cα–Cα contacts (pairs closer than 8 Å and separated by more than four residues in sequence — i.e. tertiary, not local, contacts), and the bounding-box dimensions. Together they distinguish compact globular folds from extended fibres or disordered chains.

Foldseek 3Di. The Foldseek 3Di string encodes local tertiary geometry as a 20-letter alphabet — one character per residue — derived from the relative positions of nearby Cα atoms. Unlike the amino-acid sequence, 3Di is a direct function of the 3D structure, so two proteins with the same fold have similar 3Di strings even at low sequence identity.

Rendered structure images. Six rendered views show the 3D structure from the faces of a cube — i.e. along ±x, ±y, ±z. Rendering representation is drawn randomly per protein from cartoon (secondary-structure ribbons), sticks (backbone bonds), or molecular surface; coloring is either N→C rainbow (blue at the N-terminus through red at the C-terminus) or one color per chain.

Nearest PDB structures. The Foldseek neighbor list gives the closest experimentally determined structures in the PDB, ranked by structural alignment. TM-score near 1 means near-identical fold; near 0.3 means only rough topology match. This is how one finds what a novel AlphaFold prediction most resembles in the solved-structure universe.

Solvent-accessible surface area. SASA measures how much of the protein is reachable by solvent. It is computed by rolling a water-sized probe over the atomic surface and summing the exposed area (Å²). Per-residue SASA distinguishes core (buried, low SASA) from surface (exposed, high SASA) residues; total SASA is a whole-molecule size measure.